Protein AF-A0A485BUW9-F1 (afdb_monomer_lite)

Radius of gyration: 18.91 Å; chains: 1; bounding box: 42×26×55 Å

Organism: Raoultella planticola (NCBI:txid575)

Sequence (118 aa):
MAYNTGNFLLIGNGYHSIKKERQAIEQLIRHRCAALVVHAKMIPDDELAGLMKQIPGMVLINRILAGFEQRCVALDDRYGAWLATRHLIQQGHTRIGYLCSTTRFLMLKIVCKAITRR

pLDDT: mean 73.63, std 15.45, range [35.38, 92.38]

InterPro domains:
  IPR028082 Periplas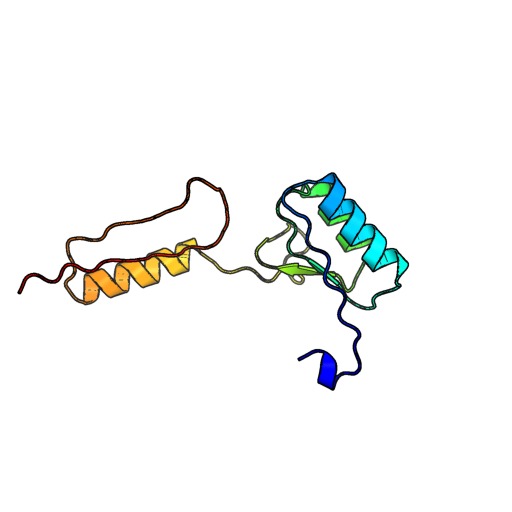mic binding protein-like I [SSF53822] (2-106)

Foldseek 3Di:
DQVVVVADDDDQDPPPDPVSLVVSLVVCVVVVHLAAEDADDPDDLVVVVVVCVVRVRYAYEQDAHPPCNVRYHHDPVVVVVVVVVVVLVVVVQPDWDQDDDPPPDPDRPRPTPRPDDD

Secondary structure (DSSP, 8-state):
-GGGGT---------S-HHHHHHHHHHHHHTT-S-EEE--SSS-HHHHHHHHHH-TTEEEES---TT-GGGEE---HHHHHHHHHHHHHHTT---------SS---------------

Structure (mmCIF, N/CA/C/O backbone):
data_AF-A0A485BUW9-F1
#
_entry.id   AF-A0A485BUW9-F1
#
loop_
_atom_site.group_PDB
_atom_site.id
_atom_site.type_symbol
_atom_site.label_atom_id
_atom_site.label_alt_id
_atom_site.label_comp_id
_atom_site.label_asym_id
_atom_site.label_entity_id
_atom_site.label_seq_id
_atom_site.pdbx_PDB_ins_code
_atom_site.Cartn_x
_atom_site.Cartn_y
_atom_site.Cartn_z
_atom_site.occupancy
_atom_site.B_iso_or_equiv
_atom_site.auth_seq_id
_atom_site.auth_comp_id
_atom_site.auth_asym_id
_atom_site.auth_atom_id
_atom_site.pdbx_PDB_model_num
ATOM 1 N N . MET A 1 1 ? -19.384 5.861 -6.784 1.00 44.69 1 MET A N 1
ATOM 2 C CA . MET A 1 1 ? -18.487 6.800 -6.066 1.00 44.69 1 MET A CA 1
ATOM 3 C C . MET A 1 1 ? -19.257 7.387 -4.889 1.00 44.69 1 MET A C 1
ATOM 5 O O . MET A 1 1 ? -20.463 7.515 -5.035 1.00 44.69 1 MET A O 1
ATOM 9 N N . ALA A 1 2 ? -18.613 7.669 -3.748 1.00 53.00 2 ALA A N 1
ATOM 10 C CA . ALA A 1 2 ? -19.229 7.870 -2.417 1.00 53.00 2 ALA A CA 1
ATOM 11 C C . ALA A 1 2 ? -20.486 8.776 -2.339 1.00 53.00 2 ALA A C 1
ATOM 13 O O . ALA A 1 2 ? -21.311 8.590 -1.448 1.00 53.00 2 ALA A O 1
ATOM 14 N N . TYR A 1 3 ? -20.680 9.687 -3.299 1.00 47.16 3 TYR A N 1
ATOM 15 C CA . TYR A 1 3 ? -21.885 10.516 -3.411 1.00 47.16 3 TYR A CA 1
ATOM 16 C C . TYR A 1 3 ? -23.176 9.702 -3.638 1.00 47.16 3 TYR A C 1
ATOM 18 O O . TYR A 1 3 ? -24.207 10.025 -3.059 1.00 47.16 3 TYR A O 1
ATOM 26 N N . ASN A 1 4 ? -23.116 8.606 -4.407 1.00 54.00 4 ASN A N 1
ATOM 27 C CA . ASN A 1 4 ? -24.289 7.772 -4.714 1.00 54.00 4 ASN A CA 1
ATOM 28 C C . ASN A 1 4 ? -24.788 6.954 -3.517 1.00 54.00 4 ASN A C 1
ATOM 30 O O . ASN A 1 4 ? -25.881 6.402 -3.571 1.00 54.00 4 ASN A O 1
ATOM 34 N N . THR A 1 5 ? -23.984 6.839 -2.461 1.00 60.97 5 THR A N 1
ATOM 35 C CA . THR A 1 5 ? -24.317 6.064 -1.260 1.00 60.97 5 THR A CA 1
ATOM 36 C C . THR A 1 5 ? -24.650 6.960 -0.065 1.00 60.97 5 THR A C 1
ATOM 38 O O . THR A 1 5 ? -24.779 6.448 1.039 1.00 60.97 5 THR A O 1
ATOM 41 N N . GLY A 1 6 ? -24.737 8.287 -0.251 1.00 58.12 6 GLY A N 1
ATOM 42 C CA . GLY A 1 6 ? -24.982 9.240 0.841 1.00 58.12 6 GLY A CA 1
ATOM 43 C C . GLY A 1 6 ? -23.833 9.352 1.851 1.00 58.12 6 GLY A C 1
ATOM 44 O O . GLY A 1 6 ? -24.034 9.845 2.957 1.00 5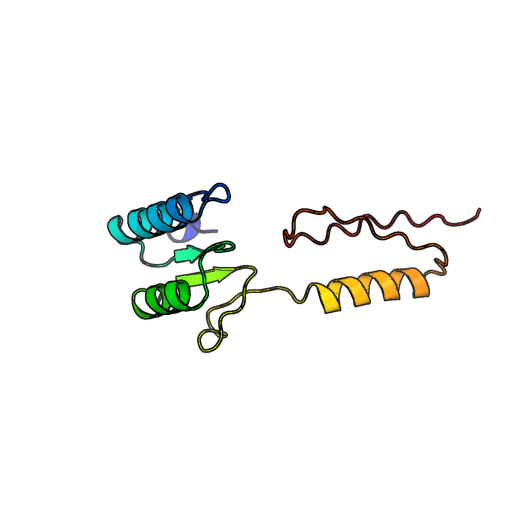8.12 6 GLY A O 1
ATOM 45 N N . ASN A 1 7 ? -22.628 8.893 1.491 1.00 61.81 7 ASN A N 1
ATOM 46 C CA . ASN A 1 7 ? -21.483 8.865 2.398 1.00 61.81 7 ASN A CA 1
ATOM 47 C C . ASN A 1 7 ? -20.665 10.155 2.283 1.00 61.81 7 ASN A C 1
ATOM 49 O O . ASN A 1 7 ? -20.268 10.561 1.189 1.00 61.81 7 ASN A O 1
ATOM 53 N N . PHE A 1 8 ? -20.372 10.775 3.426 1.00 62.22 8 PHE A N 1
ATOM 54 C CA . PHE A 1 8 ? -19.550 11.979 3.499 1.00 62.22 8 PHE A CA 1
ATOM 55 C C . PHE A 1 8 ? -18.063 11.620 3.385 1.00 62.22 8 PHE A C 1
ATOM 57 O O . PHE A 1 8 ? -17.541 10.834 4.177 1.00 62.22 8 PHE A O 1
ATOM 64 N N . LEU A 1 9 ? -17.379 12.181 2.384 1.00 64.31 9 LEU A N 1
ATOM 65 C CA . LEU A 1 9 ? -15.957 11.944 2.153 1.00 64.31 9 LEU A CA 1
ATOM 66 C C . LEU A 1 9 ? -15.130 13.031 2.841 1.00 64.31 9 LEU A C 1
ATOM 68 O O . LEU A 1 9 ? -15.176 14.195 2.450 1.00 64.31 9 LEU A O 1
ATOM 72 N N . LEU A 1 10 ? -14.330 12.633 3.826 1.00 64.81 10 LEU A N 1
ATOM 73 C CA . LEU A 1 10 ? -13.313 13.484 4.433 1.00 64.81 10 LEU A CA 1
ATOM 74 C C . LEU A 1 10 ? -11.935 13.078 3.912 1.00 64.81 10 LEU A C 1
ATOM 76 O O . LEU A 1 10 ? -11.564 11.907 3.965 1.00 64.81 10 LEU A O 1
ATOM 80 N N . ILE A 1 11 ? -11.174 14.053 3.415 1.00 68.44 11 ILE A N 1
ATOM 81 C CA . ILE A 1 11 ? -9.828 13.841 2.878 1.00 68.44 11 ILE A CA 1
ATOM 82 C C . ILE A 1 11 ? -8.837 14.592 3.765 1.00 68.44 11 ILE A C 1
ATOM 84 O O . ILE A 1 11 ? -8.852 15.819 3.820 1.00 68.44 11 ILE A O 1
ATOM 88 N N . GLY A 1 12 ? -7.964 13.852 4.448 1.00 62.88 12 GLY A N 1
ATOM 89 C CA . GLY A 1 12 ? -6.842 14.403 5.205 1.00 62.88 12 GLY A CA 1
ATOM 90 C C . GLY A 1 12 ? -5.528 14.031 4.530 1.00 62.88 12 GLY A C 1
ATOM 91 O O . GLY A 1 12 ? -5.225 12.848 4.400 1.00 62.88 12 GLY A O 1
ATOM 92 N N . ASN A 1 13 ? -4.746 15.019 4.090 1.00 63.12 13 ASN A N 1
ATOM 93 C CA . ASN A 1 13 ? -3.444 14.757 3.477 1.00 63.12 13 ASN A CA 1
ATOM 94 C C . ASN A 1 13 ? -2.322 14.896 4.516 1.00 63.12 13 ASN A C 1
ATOM 96 O O . ASN A 1 13 ? -1.978 16.000 4.949 1.00 63.12 13 ASN A O 1
ATOM 100 N N . GLY A 1 14 ? -1.738 13.769 4.915 1.00 57.09 14 GLY A N 1
ATOM 101 C CA . GLY A 1 14 ? -0.536 13.736 5.737 1.00 57.09 14 GLY A CA 1
ATOM 102 C C . GLY A 1 14 ? 0.685 14.028 4.873 1.00 57.09 14 GLY A C 1
ATOM 103 O O . GLY A 1 14 ? 1.314 13.107 4.367 1.00 57.09 14 GLY A O 1
ATOM 104 N N . TYR A 1 15 ? 1.025 15.305 4.679 1.00 58.03 15 TYR A N 1
ATOM 105 C CA . TYR A 1 15 ? 2.222 15.754 3.946 1.00 58.03 15 TYR A CA 1
ATOM 106 C C . TYR A 1 15 ? 3.528 15.241 4.595 1.00 58.03 15 TYR A C 1
ATOM 108 O O . TYR A 1 15 ? 4.210 15.975 5.310 1.00 58.03 15 TYR A O 1
ATOM 116 N N . HIS A 1 16 ? 3.849 13.963 4.377 1.00 58.81 16 HIS A N 1
ATOM 117 C CA . HIS A 1 16 ? 5.098 13.257 4.706 1.00 58.81 16 HIS A CA 1
ATOM 118 C C . HIS A 1 16 ? 5.599 13.403 6.153 1.00 58.81 16 HIS A C 1
ATOM 120 O O . HIS A 1 16 ? 6.779 13.208 6.432 1.00 58.81 16 HIS A O 1
ATOM 126 N N . SER A 1 17 ? 4.700 13.713 7.088 1.00 63.38 17 SER A N 1
ATOM 127 C CA . SER A 1 17 ? 5.001 13.874 8.507 1.00 63.38 17 SER A CA 1
ATOM 128 C C . SER A 1 17 ? 4.119 12.942 9.326 1.00 63.38 17 SER A C 1
ATOM 130 O O . SER A 1 17 ? 2.894 13.052 9.277 1.00 63.38 17 SER A O 1
ATOM 132 N N . ILE A 1 18 ? 4.750 12.072 10.119 1.00 63.09 18 ILE A N 1
ATOM 133 C CA . ILE A 1 18 ? 4.089 11.081 10.987 1.00 63.09 18 ILE A CA 1
ATOM 134 C C . ILE A 1 18 ? 3.063 11.755 11.908 1.00 63.09 18 ILE A C 1
ATOM 136 O O . ILE A 1 18 ? 1.935 11.291 12.034 1.00 63.09 18 ILE A O 1
ATOM 140 N N . LYS A 1 19 ? 3.412 12.913 12.490 1.00 67.75 19 LYS A N 1
ATOM 141 C CA . LYS A 1 19 ? 2.509 13.667 13.375 1.00 67.75 19 LYS A CA 1
ATOM 142 C C . LYS A 1 19 ? 1.247 14.143 12.651 1.00 67.75 19 LYS A C 1
ATOM 144 O O . LYS A 1 19 ? 0.164 14.087 13.223 1.00 67.75 19 LYS A O 1
ATOM 149 N N . LYS A 1 20 ? 1.373 14.583 11.393 1.00 67.50 20 LYS A N 1
ATOM 150 C CA . LYS A 1 20 ? 0.230 15.042 10.589 1.00 67.50 20 LYS A CA 1
ATOM 151 C C . LYS A 1 20 ? -0.626 13.879 10.089 1.00 67.50 20 LYS A C 1
ATOM 153 O O . LYS A 1 20 ? -1.844 14.011 10.097 1.00 67.50 20 LYS A O 1
ATOM 158 N N . GLU A 1 21 ? -0.021 12.753 9.694 1.00 67.81 21 GLU A N 1
ATOM 159 C CA . GLU A 1 21 ? -0.769 11.527 9.355 1.00 67.81 21 GLU A CA 1
ATOM 160 C C . GLU A 1 21 ? -1.592 11.052 10.559 1.00 67.81 21 GLU A C 1
ATOM 162 O O . GLU A 1 21 ? -2.799 10.847 10.437 1.00 67.81 21 GLU A O 1
ATOM 167 N N . ARG A 1 22 ? -0.972 10.971 11.743 1.00 70.81 22 ARG A N 1
ATOM 168 C CA . ARG A 1 22 ? -1.666 10.573 12.971 1.00 70.81 22 ARG A CA 1
ATOM 169 C C . ARG A 1 22 ? -2.798 11.534 13.329 1.00 70.81 22 ARG A C 1
ATOM 171 O O . ARG A 1 22 ? -3.917 11.097 13.576 1.00 70.81 22 ARG A O 1
ATOM 178 N N . GLN A 1 23 ? -2.542 12.841 13.282 1.00 74.25 23 GLN A N 1
ATOM 179 C CA . GLN A 1 23 ? -3.561 13.850 13.574 1.00 74.25 23 GLN A CA 1
ATOM 180 C C . GLN A 1 23 ? -4.733 13.798 12.582 1.00 74.25 23 GLN A C 1
ATOM 182 O O . GLN A 1 23 ? -5.881 13.964 12.996 1.00 74.25 23 GLN A O 1
ATOM 187 N N . ALA A 1 24 ? -4.470 13.536 11.297 1.00 72.12 24 ALA A N 1
ATOM 188 C CA . ALA A 1 24 ? -5.514 13.364 10.290 1.00 72.12 24 ALA A CA 1
ATOM 189 C C . ALA A 1 24 ? -6.379 12.130 10.589 1.00 72.12 24 ALA A C 1
ATOM 191 O O . ALA A 1 24 ? -7.605 12.228 10.572 1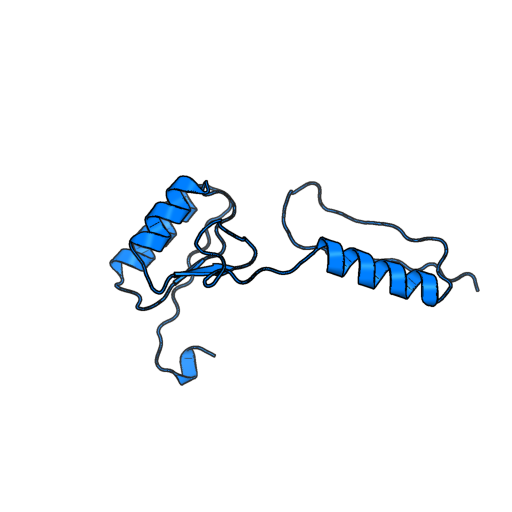.00 72.12 24 ALA A O 1
ATOM 192 N N . ILE A 1 25 ? -5.763 10.997 10.944 1.00 71.94 25 ILE A N 1
ATOM 193 C CA . ILE A 1 25 ? -6.494 9.789 11.351 1.00 71.94 25 ILE A CA 1
ATOM 194 C C . ILE A 1 25 ? -7.331 10.065 12.608 1.00 71.94 25 ILE A C 1
ATOM 196 O O . ILE A 1 25 ? -8.522 9.770 12.628 1.00 71.94 25 ILE A O 1
ATOM 200 N N . GLU A 1 26 ? -6.760 10.708 13.627 1.00 76.75 26 GLU A N 1
ATOM 201 C CA . GLU A 1 26 ? -7.481 11.070 14.855 1.00 76.75 26 GLU A CA 1
ATOM 202 C C . GLU A 1 26 ? -8.653 12.031 14.594 1.00 76.75 26 GLU A C 1
ATOM 204 O O . GLU A 1 26 ? -9.704 11.921 15.227 1.00 76.75 26 GLU A O 1
ATOM 209 N N . GLN A 1 27 ? -8.518 12.975 13.656 1.00 72.75 27 GLN A N 1
ATOM 210 C CA . GLN A 1 27 ? -9.628 13.837 13.232 1.00 72.75 27 GLN A CA 1
ATOM 211 C C . GLN A 1 27 ? -10.750 13.038 12.560 1.00 72.75 27 GLN A C 1
ATOM 213 O O . GLN A 1 27 ? -11.918 13.252 12.881 1.00 72.75 27 GLN A O 1
ATOM 218 N N . LEU A 1 28 ? -10.408 12.088 11.691 1.00 71.88 28 LEU A N 1
ATOM 219 C CA . LEU A 1 28 ? -11.382 11.234 11.007 1.00 71.88 28 LEU A CA 1
ATOM 220 C C . LEU A 1 28 ? -12.119 10.309 11.992 1.00 71.88 28 LEU A C 1
ATOM 222 O O . LEU A 1 28 ? -13.333 10.133 11.886 1.00 71.88 28 LEU A O 1
ATOM 226 N N . ILE A 1 29 ? -11.418 9.805 13.013 1.00 74.38 29 ILE A N 1
ATOM 227 C CA . ILE A 1 29 ? -12.024 9.047 14.120 1.00 74.38 29 ILE A CA 1
ATOM 228 C C . ILE A 1 29 ? -12.993 9.929 14.919 1.00 74.38 29 ILE A C 1
ATOM 230 O 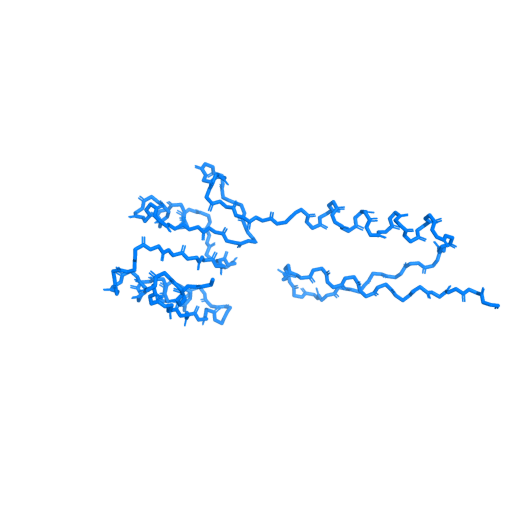O . ILE A 1 29 ? -14.120 9.513 15.193 1.00 74.38 29 ILE A O 1
ATOM 234 N N . ARG A 1 30 ? -12.594 11.164 15.267 1.00 77.44 30 ARG A N 1
ATOM 235 C CA . ARG A 1 30 ? -13.453 12.108 16.011 1.00 77.44 30 ARG A CA 1
ATOM 236 C C . ARG A 1 30 ? -14.760 12.423 15.284 1.00 77.44 30 ARG A C 1
ATOM 238 O O . ARG A 1 30 ? -15.783 12.596 15.939 1.00 77.44 30 ARG A O 1
ATOM 245 N N . HIS A 1 31 ? -14.745 12.443 13.954 1.00 73.31 31 HIS A N 1
ATOM 246 C CA . HIS A 1 31 ? -15.943 12.646 13.137 1.00 73.31 31 HIS A CA 1
ATOM 247 C C . HIS A 1 31 ? -16.839 11.402 13.000 1.00 73.31 31 HIS A C 1
ATOM 249 O O . HIS A 1 31 ? -17.847 11.469 12.301 1.00 73.31 31 HIS A O 1
ATOM 255 N N . ARG A 1 32 ? -16.523 10.288 13.684 1.00 69.81 32 ARG A N 1
ATOM 256 C CA . ARG A 1 32 ? -17.284 9.025 13.648 1.00 69.81 32 ARG A CA 1
ATOM 257 C C . ARG A 1 32 ? -17.537 8.519 12.222 1.00 69.81 32 ARG A C 1
ATOM 259 O O . ARG A 1 32 ? -18.626 8.040 11.910 1.00 69.81 32 ARG A O 1
ATOM 266 N N . CYS A 1 33 ? -16.535 8.619 11.348 1.00 68.31 33 CYS A N 1
ATOM 267 C CA . CYS A 1 33 ? -16.619 8.024 10.017 1.00 68.31 33 CYS A CA 1
ATOM 268 C C . CYS A 1 33 ? -16.860 6.510 10.128 1.00 68.31 33 CYS A C 1
ATOM 270 O O . CYS A 1 33 ? -16.142 5.815 10.844 1.00 68.31 33 CYS A O 1
ATOM 272 N N . ALA A 1 34 ? -17.855 5.996 9.399 1.00 70.62 34 ALA A N 1
ATOM 273 C CA . ALA A 1 34 ? -18.208 4.573 9.418 1.00 70.62 34 ALA A CA 1
ATOM 274 C C . ALA A 1 34 ? -17.123 3.675 8.792 1.00 70.62 34 ALA A C 1
ATOM 276 O O . ALA A 1 34 ? -16.976 2.514 9.169 1.00 70.62 34 ALA A O 1
ATOM 277 N N . ALA A 1 35 ? -16.357 4.214 7.842 1.00 77.88 35 ALA A N 1
ATOM 278 C CA . ALA A 1 35 ? -15.257 3.530 7.177 1.00 77.88 35 ALA A CA 1
ATOM 279 C C . ALA A 1 35 ? -14.128 4.517 6.874 1.00 77.88 35 ALA A C 1
ATOM 281 O O . ALA A 1 35 ? -14.371 5.711 6.672 1.00 77.88 35 ALA A O 1
ATOM 282 N N . LEU A 1 36 ? -12.896 4.012 6.832 1.00 82.38 36 LEU A N 1
ATOM 283 C CA . LEU A 1 36 ? -11.700 4.820 6.631 1.00 82.38 36 LEU A CA 1
ATOM 284 C C . LEU A 1 36 ? -10.811 4.182 5.566 1.00 82.38 36 LEU A C 1
ATOM 286 O O . LEU A 1 36 ? -10.408 3.033 5.710 1.00 82.38 36 LEU A O 1
ATOM 290 N N . VAL A 1 37 ? -10.471 4.927 4.517 1.00 83.88 37 VAL A N 1
ATOM 291 C CA . VAL A 1 37 ? -9.490 4.487 3.514 1.00 83.88 37 VAL A CA 1
ATOM 292 C C . VAL A 1 37 ? -8.194 5.244 3.761 1.00 83.88 37 VAL A C 1
ATOM 294 O O . VAL A 1 37 ? -8.180 6.472 3.693 1.00 83.88 37 VAL A O 1
ATOM 297 N N . VAL A 1 38 ? -7.116 4.524 4.074 1.00 81.00 38 VAL A N 1
ATOM 298 C CA . VAL A 1 38 ? -5.858 5.130 4.531 1.00 81.00 38 VAL A CA 1
ATOM 299 C C . VAL A 1 38 ? -4.699 4.748 3.615 1.00 81.00 38 VAL A C 1
ATOM 301 O O . VAL A 1 38 ? -4.400 3.571 3.413 1.0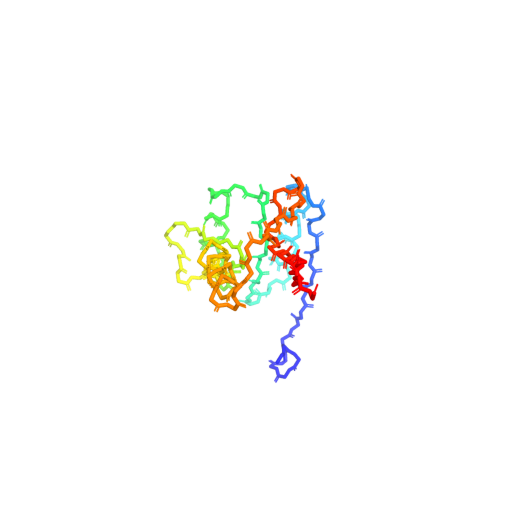0 81.00 38 VAL A O 1
ATOM 304 N N . HIS A 1 39 ? -3.993 5.763 3.117 1.00 81.88 39 HIS A N 1
ATOM 305 C CA . HIS A 1 39 ? -2.653 5.631 2.545 1.00 81.88 39 HIS A CA 1
ATOM 306 C C . HIS A 1 39 ? -1.631 6.035 3.608 1.00 81.88 39 HIS A C 1
ATOM 308 O O . HIS A 1 39 ? -1.255 7.197 3.698 1.00 81.88 39 HIS A O 1
ATOM 314 N N . ALA A 1 40 ? -1.242 5.098 4.473 1.00 72.31 40 ALA A N 1
ATOM 315 C CA . ALA A 1 40 ? -0.286 5.366 5.545 1.00 72.31 40 ALA A CA 1
ATOM 316 C C . ALA A 1 40 ? 1.091 4.896 5.102 1.00 72.31 40 ALA A C 1
ATOM 318 O O . ALA A 1 40 ? 1.349 3.689 5.052 1.00 72.31 40 ALA A O 1
ATOM 319 N N . LYS A 1 41 ? 1.979 5.834 4.780 1.00 71.12 41 LYS A N 1
ATOM 320 C CA . LYS A 1 41 ? 3.335 5.488 4.338 1.00 71.12 41 LYS A CA 1
ATOM 321 C C . LYS A 1 41 ? 4.351 5.565 5.471 1.00 71.12 41 LYS A C 1
ATOM 323 O O . LYS A 1 41 ? 5.276 4.758 5.495 1.00 71.12 41 LYS A O 1
ATOM 328 N N . MET A 1 42 ? 4.208 6.543 6.365 1.00 70.44 42 MET A N 1
ATOM 329 C CA . MET A 1 42 ? 5.233 6.839 7.370 1.00 70.44 42 MET A CA 1
ATOM 330 C C . MET A 1 42 ? 4.916 6.225 8.738 1.00 70.44 42 MET A C 1
ATOM 332 O O . MET A 1 42 ? 5.842 5.991 9.510 1.00 70.44 42 MET A O 1
ATOM 336 N N . ILE A 1 43 ? 3.642 5.939 9.032 1.00 79.19 43 ILE A N 1
ATOM 337 C CA . ILE A 1 43 ? 3.230 5.259 10.272 1.00 79.19 43 ILE A CA 1
ATOM 338 C C . ILE A 1 43 ? 3.839 3.846 10.321 1.00 79.19 43 ILE A C 1
ATOM 340 O O . ILE A 1 43 ? 3.739 3.121 9.327 1.00 79.19 43 ILE A O 1
ATOM 344 N N . PRO A 1 44 ? 4.462 3.422 11.428 1.00 83.81 44 PRO A N 1
ATOM 345 C CA . PRO A 1 44 ? 5.003 2.073 11.562 1.00 83.81 44 PRO A CA 1
ATOM 346 C C . PRO A 1 44 ? 3.890 1.010 11.688 1.00 83.81 44 PRO A C 1
ATOM 348 O O . PRO A 1 44 ? 2.731 1.316 11.968 1.00 83.81 44 PRO A O 1
ATOM 351 N N . ASP A 1 45 ? 4.224 -0.249 11.392 1.00 87.94 45 ASP A N 1
ATOM 352 C CA . ASP A 1 45 ? 3.243 -1.344 11.292 1.00 87.94 45 ASP A CA 1
ATOM 353 C C . ASP A 1 45 ? 2.521 -1.638 12.619 1.00 87.94 45 ASP A C 1
ATOM 355 O O . ASP A 1 45 ? 1.341 -1.984 12.619 1.00 87.94 45 ASP A O 1
ATOM 359 N N . ASP A 1 46 ? 3.202 -1.469 13.750 1.00 86.75 46 ASP A N 1
ATOM 360 C CA . ASP A 1 46 ? 2.673 -1.671 15.101 1.00 86.75 46 ASP A CA 1
ATOM 361 C C . ASP A 1 46 ? 1.568 -0.664 15.450 1.00 86.75 46 ASP A C 1
ATOM 363 O O . ASP A 1 46 ? 0.488 -1.047 15.916 1.00 86.75 46 ASP A O 1
ATOM 367 N N . GLU A 1 47 ? 1.798 0.616 15.160 1.00 84.38 47 GLU A N 1
ATOM 368 C CA . GLU A 1 47 ? 0.805 1.673 15.357 1.00 84.38 47 GLU A CA 1
ATOM 369 C C . GLU A 1 47 ? -0.392 1.481 14.415 1.00 84.38 47 GLU A C 1
ATOM 371 O O . GLU A 1 47 ? -1.551 1.587 14.832 1.00 84.38 47 GLU A O 1
ATOM 376 N N . LEU A 1 48 ? -0.126 1.113 13.158 1.00 85.62 48 LEU A N 1
ATOM 377 C CA . LEU A 1 48 ? -1.167 0.857 12.167 1.00 85.62 48 LEU A CA 1
ATOM 378 C C . LEU A 1 48 ? -2.032 -0.353 12.545 1.00 85.62 48 LEU A C 1
ATOM 380 O O . LEU A 1 48 ? -3.257 -0.289 12.432 1.00 85.62 48 LEU A O 1
ATOM 384 N N . ALA A 1 49 ? -1.421 -1.422 13.063 1.00 88.81 49 ALA A N 1
ATOM 385 C CA . ALA A 1 49 ? -2.135 -2.587 13.576 1.00 88.81 49 ALA A CA 1
ATOM 386 C C . ALA A 1 49 ? -3.046 -2.214 14.753 1.00 88.81 49 ALA A C 1
ATOM 388 O O . ALA A 1 49 ? -4.178 -2.694 14.831 1.00 88.81 49 ALA A O 1
ATOM 389 N N . GLY A 1 50 ? -2.588 -1.332 15.648 1.00 88.56 50 GLY A N 1
ATOM 390 C CA . GLY A 1 50 ? -3.411 -0.790 16.731 1.00 88.56 50 GLY A CA 1
ATOM 391 C C . GLY A 1 50 ? -4.660 -0.073 16.211 1.00 88.56 50 GLY A C 1
ATOM 392 O O . GLY A 1 50 ? -5.772 -0.357 16.663 1.00 88.56 50 GLY A O 1
ATOM 393 N N . LEU A 1 51 ? -4.494 0.790 15.208 1.00 83.88 51 LEU A N 1
ATOM 394 C CA . LEU A 1 51 ? -5.597 1.519 14.573 1.00 83.88 51 LEU A CA 1
ATOM 395 C C . LEU A 1 51 ? -6.577 0.581 13.849 1.00 83.88 51 LEU A C 1
ATOM 397 O O . LEU A 1 51 ? -7.790 0.708 14.018 1.00 83.88 51 LEU A O 1
ATOM 401 N N . MET A 1 52 ? -6.078 -0.418 13.114 1.00 86.81 52 MET A N 1
ATOM 402 C CA . MET A 1 52 ? -6.923 -1.394 12.407 1.00 86.81 52 MET A CA 1
ATOM 403 C C . MET A 1 52 ? -7.702 -2.334 13.336 1.00 86.81 52 MET A C 1
ATOM 405 O O . MET A 1 52 ? -8.733 -2.886 12.931 1.00 86.81 52 MET A O 1
ATOM 409 N N . LYS A 1 53 ? -7.225 -2.540 14.572 1.00 87.81 53 LYS A N 1
ATOM 410 C CA . LYS A 1 53 ? -7.981 -3.247 15.621 1.00 87.81 53 LYS A CA 1
ATOM 411 C C . LYS A 1 53 ? -9.118 -2.389 16.166 1.00 87.81 53 LYS A C 1
ATOM 413 O O . LYS A 1 53 ? -10.202 -2.909 16.398 1.00 87.81 53 LYS A O 1
ATOM 418 N N . GLN A 1 54 ? -8.875 -1.093 16.356 1.00 84.88 54 GLN A N 1
ATOM 419 C CA . GLN A 1 54 ? -9.874 -0.161 16.886 1.00 84.88 54 GLN A CA 1
ATOM 420 C C . GLN A 1 54 ? -10.954 0.198 15.856 1.00 84.88 54 GLN A C 1
ATOM 422 O O . GLN A 1 54 ? -12.086 0.481 16.238 1.00 84.88 54 GLN A O 1
ATOM 427 N N . ILE A 1 55 ? -10.620 0.172 14.560 1.00 84.00 55 ILE A N 1
ATOM 428 C CA . ILE A 1 55 ? -11.507 0.592 13.469 1.00 84.00 55 ILE A CA 1
ATOM 429 C C . ILE A 1 55 ? -11.725 -0.581 12.500 1.00 84.00 55 ILE A C 1
ATOM 431 O O . ILE A 1 55 ? -10.952 -0.765 11.555 1.00 84.00 55 ILE A O 1
ATOM 435 N N . PRO A 1 56 ? -12.796 -1.376 12.677 1.00 83.50 56 PRO A N 1
ATOM 436 C CA . PRO A 1 56 ? -13.097 -2.501 11.791 1.00 83.50 56 PRO A CA 1
ATOM 437 C C . PRO A 1 56 ? -13.272 -2.089 10.321 1.00 83.50 56 PRO A C 1
ATOM 439 O O . PRO A 1 56 ? -12.832 -2.814 9.432 1.00 83.50 56 PRO A O 1
ATOM 442 N N . GLY A 1 57 ? -13.847 -0.903 10.076 1.00 84.12 57 GLY A N 1
ATOM 443 C CA . GLY A 1 57 ? -14.084 -0.333 8.743 1.00 84.12 57 GLY A CA 1
ATOM 444 C C . GLY A 1 57 ? -12.869 0.333 8.086 1.00 84.12 57 GLY A C 1
ATOM 445 O O . GLY A 1 57 ? -13.030 1.041 7.093 1.00 84.12 57 GLY A O 1
ATOM 446 N N . MET A 1 58 ? -11.667 0.170 8.645 1.00 86.62 58 MET A N 1
ATOM 447 C CA . MET A 1 58 ? -10.442 0.725 8.076 1.00 86.62 58 MET A CA 1
ATOM 448 C C . MET A 1 58 ? -9.855 -0.205 7.010 1.00 86.62 58 MET A C 1
ATOM 450 O O . MET A 1 58 ? -9.627 -1.389 7.264 1.00 86.62 58 MET A O 1
ATOM 454 N N . VAL A 1 59 ? -9.569 0.356 5.835 1.00 88.50 59 VAL A N 1
ATOM 455 C CA . VAL A 1 59 ? -8.940 -0.317 4.694 1.00 88.50 59 VAL A CA 1
ATOM 456 C C . VAL A 1 59 ? -7.661 0.421 4.318 1.00 88.50 59 VAL A C 1
ATOM 458 O O . VAL A 1 59 ? -7.655 1.647 4.165 1.00 88.50 59 VAL A O 1
ATOM 461 N N . LEU A 1 60 ? -6.573 -0.326 4.153 1.00 86.94 60 LEU A N 1
ATOM 462 C CA . LEU A 1 60 ? -5.296 0.215 3.695 1.00 86.94 60 LEU A CA 1
ATOM 463 C C . LEU A 1 60 ? -5.204 0.163 2.177 1.00 86.94 60 LEU A C 1
ATOM 465 O O . LEU A 1 60 ? -5.575 -0.836 1.564 1.00 86.94 60 LEU A O 1
ATOM 469 N N . ILE A 1 61 ? -4.654 1.216 1.577 1.00 86.88 61 ILE A N 1
ATOM 470 C CA . ILE A 1 61 ? -4.304 1.228 0.156 1.00 86.88 61 ILE A CA 1
ATOM 471 C C . ILE A 1 61 ? -2.794 1.311 -0.028 1.00 86.88 61 ILE A C 1
ATOM 473 O O . ILE A 1 61 ? -2.104 2.023 0.703 1.00 86.88 61 ILE A O 1
ATOM 477 N N . ASN A 1 62 ? -2.283 0.605 -1.039 1.00 81.00 62 ASN A N 1
ATOM 478 C CA . ASN A 1 62 ? -0.888 0.666 -1.478 1.00 81.00 62 ASN A CA 1
ATOM 479 C C . ASN A 1 62 ? 0.128 0.325 -0.359 1.00 81.00 62 ASN A C 1
ATOM 481 O O . ASN A 1 62 ? 1.263 0.808 -0.360 1.00 81.00 62 ASN A O 1
ATOM 485 N N . ARG A 1 63 ? -0.305 -0.498 0.605 1.00 84.69 63 ARG A N 1
ATOM 486 C CA . ARG A 1 63 ? 0.482 -1.104 1.686 1.00 84.69 63 ARG A CA 1
ATOM 487 C C . ARG A 1 63 ? -0.224 -2.375 2.156 1.00 84.69 63 ARG A C 1
ATOM 489 O O . ARG A 1 63 ? -1.451 -2.405 2.200 1.00 84.69 63 ARG A O 1
ATOM 496 N N . ILE A 1 64 ? 0.551 -3.399 2.505 1.00 86.94 64 ILE A N 1
ATOM 497 C CA . ILE A 1 64 ? 0.055 -4.643 3.103 1.00 86.94 64 ILE A CA 1
ATOM 498 C C . ILE A 1 64 ? 0.558 -4.693 4.542 1.00 86.94 64 ILE A C 1
ATOM 500 O O . ILE A 1 64 ? 1.744 -4.465 4.777 1.00 86.94 64 ILE A O 1
ATOM 504 N N . LEU A 1 65 ? -0.343 -4.978 5.480 1.00 88.94 65 LEU A N 1
ATOM 505 C CA . LEU A 1 65 ? -0.026 -5.182 6.888 1.00 88.94 65 LEU A CA 1
ATOM 506 C C . LEU A 1 65 ? -0.288 -6.644 7.265 1.00 88.94 65 LEU A C 1
ATOM 508 O O . LEU A 1 65 ? -1.373 -7.164 6.999 1.00 88.94 65 LEU A O 1
ATOM 512 N N . ALA A 1 66 ? 0.696 -7.288 7.895 1.00 88.81 66 ALA A N 1
ATOM 513 C CA . ALA A 1 66 ? 0.587 -8.682 8.316 1.00 88.81 66 ALA A CA 1
ATOM 514 C C . ALA A 1 66 ? -0.554 -8.875 9.335 1.00 88.81 66 ALA A C 1
ATOM 516 O O . ALA A 1 66 ? -0.670 -8.116 10.301 1.00 88.81 66 ALA A O 1
ATOM 517 N N . GLY A 1 67 ? -1.401 -9.880 9.116 1.00 90.69 67 GLY A N 1
ATOM 518 C CA . GLY A 1 67 ? -2.595 -10.166 9.922 1.00 90.69 67 GLY A CA 1
ATOM 519 C C . GLY A 1 67 ? -3.838 -9.337 9.564 1.00 90.69 67 GLY A C 1
ATOM 520 O O . GLY A 1 67 ? -4.897 -9.529 10.164 1.00 90.69 67 GLY A O 1
ATOM 521 N N . PHE A 1 68 ? -3.732 -8.415 8.602 1.00 90.12 68 PHE A N 1
ATOM 522 C CA . PHE A 1 68 ? -4.833 -7.576 8.116 1.00 90.12 68 PHE A CA 1
ATOM 523 C C . PHE A 1 68 ? -4.944 -7.589 6.585 1.00 90.12 68 PHE A C 1
ATOM 525 O O . PHE A 1 68 ? -5.528 -6.681 5.991 1.00 90.12 68 PHE A O 1
ATOM 532 N N . GLU A 1 69 ? -4.419 -8.624 5.933 1.00 89.50 69 GLU A N 1
ATOM 533 C CA . GLU A 1 69 ? -4.272 -8.722 4.479 1.00 89.50 69 GLU A CA 1
ATOM 534 C C . GLU A 1 69 ? -5.615 -8.578 3.752 1.00 89.50 69 GLU A C 1
ATOM 536 O O . GLU A 1 69 ? -5.702 -7.884 2.745 1.00 89.50 69 GLU A O 1
ATOM 541 N N . GLN A 1 70 ? -6.689 -9.139 4.318 1.00 90.31 70 GLN A N 1
ATOM 542 C CA . GLN A 1 70 ? -8.057 -9.051 3.780 1.00 90.31 70 GLN A CA 1
ATOM 543 C C . GLN A 1 70 ? -8.616 -7.617 3.739 1.00 90.31 70 GLN A C 1
ATOM 545 O O . GLN A 1 70 ? -9.600 -7.345 3.058 1.00 90.31 70 GLN A O 1
ATOM 550 N N . ARG A 1 71 ? -8.006 -6.693 4.488 1.00 88.94 71 ARG A N 1
ATOM 551 C CA . ARG A 1 71 ? -8.371 -5.270 4.558 1.00 88.94 71 ARG A CA 1
ATOM 552 C C . ARG A 1 71 ? -7.299 -4.372 3.936 1.00 88.94 71 ARG A C 1
ATOM 554 O O . ARG A 1 71 ? -7.263 -3.172 4.207 1.00 88.94 71 ARG A O 1
ATOM 561 N N . CYS A 1 72 ? -6.427 -4.942 3.108 1.00 89.38 72 CYS A N 1
ATOM 562 C CA . CYS A 1 72 ? -5.391 -4.224 2.381 1.00 89.38 72 CYS A CA 1
ATOM 563 C C . CYS A 1 72 ? -5.616 -4.367 0.874 1.00 89.38 72 CYS A C 1
ATOM 565 O O . CYS A 1 72 ? -5.794 -5.466 0.358 1.00 89.38 72 CYS A O 1
ATOM 567 N N . VAL A 1 73 ? -5.553 -3.252 0.152 1.00 88.38 73 VAL A N 1
ATOM 568 C CA . VAL A 1 73 ? -5.604 -3.216 -1.310 1.00 88.38 73 VAL A CA 1
ATOM 569 C C . VAL A 1 73 ? -4.281 -2.653 -1.809 1.00 88.38 73 VAL A C 1
ATOM 571 O O . VAL A 1 73 ? -4.030 -1.453 -1.718 1.00 88.38 73 VAL A O 1
ATOM 574 N N . ALA A 1 74 ? -3.410 -3.510 -2.331 1.00 84.88 74 ALA A N 1
ATOM 575 C CA . ALA A 1 74 ? -2.110 -3.114 -2.861 1.00 84.88 74 ALA A CA 1
ATOM 576 C C . ALA A 1 74 ? -1.862 -3.752 -4.230 1.00 84.88 74 ALA A C 1
ATOM 578 O O . ALA A 1 74 ? -2.406 -4.809 -4.543 1.00 84.88 74 ALA A O 1
ATOM 579 N N . LEU A 1 75 ? -1.041 -3.089 -5.041 1.00 82.06 75 LEU A N 1
ATOM 580 C CA . LEU A 1 75 ? -0.588 -3.607 -6.326 1.00 82.06 75 LEU A CA 1
ATOM 581 C C . LEU A 1 75 ? 0.751 -4.322 -6.146 1.00 82.06 75 LEU A C 1
ATOM 583 O O . LEU A 1 75 ? 1.591 -3.901 -5.348 1.00 82.06 75 LEU A O 1
ATOM 587 N N . ASP A 1 76 ? 0.965 -5.388 -6.915 1.00 82.81 76 ASP A N 1
ATOM 588 C CA . ASP A 1 76 ? 2.294 -5.973 -7.058 1.00 82.81 76 ASP A CA 1
ATOM 589 C C . ASP A 1 76 ? 3.080 -5.185 -8.109 1.00 82.81 76 ASP A C 1
ATOM 591 O O . ASP A 1 76 ? 3.110 -5.519 -9.296 1.00 82.81 76 ASP A O 1
ATOM 595 N N . ASP A 1 77 ? 3.722 -4.112 -7.655 1.00 81.31 77 ASP A N 1
ATOM 596 C CA . ASP A 1 77 ? 4.543 -3.256 -8.510 1.00 81.31 77 ASP A CA 1
ATOM 597 C C . ASP A 1 77 ? 5.712 -4.017 -9.148 1.00 81.31 77 ASP A C 1
ATOM 599 O O . ASP A 1 77 ? 6.146 -3.663 -10.245 1.00 81.31 77 ASP A O 1
ATOM 603 N N . ARG A 1 78 ? 6.224 -5.076 -8.500 1.00 81.50 78 ARG A N 1
ATOM 604 C CA . ARG A 1 78 ? 7.325 -5.883 -9.049 1.00 81.50 78 ARG A CA 1
ATOM 605 C C . ARG A 1 78 ? 6.835 -6.722 -10.215 1.00 81.50 78 ARG A C 1
ATOM 607 O O . ARG A 1 78 ? 7.454 -6.709 -11.281 1.00 81.50 78 ARG A O 1
ATOM 614 N N . TYR A 1 79 ? 5.717 -7.413 -10.032 1.00 84.00 79 TYR A N 1
ATOM 615 C CA . TYR A 1 79 ? 5.108 -8.186 -11.105 1.00 84.00 79 TYR A CA 1
ATOM 616 C C . TYR A 1 79 ? 4.622 -7.283 -12.246 1.00 84.00 79 TYR A C 1
ATOM 618 O O . TYR A 1 79 ? 4.857 -7.588 -13.416 1.00 84.00 79 TYR A O 1
ATOM 626 N N . GLY A 1 80 ? 4.047 -6.120 -11.923 1.00 85.88 80 GLY A N 1
ATOM 627 C CA . GLY A 1 80 ? 3.674 -5.101 -12.905 1.00 85.88 80 GLY A CA 1
ATOM 628 C C . GLY A 1 80 ? 4.871 -4.598 -13.719 1.00 85.88 80 GLY A C 1
ATOM 629 O O . GLY A 1 80 ? 4.806 -4.557 -14.950 1.00 85.88 80 GLY A O 1
ATOM 630 N N . ALA A 1 81 ? 5.995 -4.293 -13.058 1.00 85.44 81 ALA A N 1
ATOM 631 C CA . ALA A 1 81 ? 7.239 -3.897 -13.721 1.00 85.44 81 ALA A CA 1
ATOM 632 C C . ALA A 1 81 ? 7.766 -4.985 -14.663 1.00 85.44 81 ALA A C 1
ATOM 634 O O . ALA A 1 81 ? 8.193 -4.702 -15.788 1.00 85.44 81 ALA A O 1
ATOM 635 N N . TRP A 1 82 ? 7.731 -6.236 -14.201 1.00 87.38 82 TRP A N 1
ATOM 636 C CA . TRP A 1 82 ? 8.176 -7.387 -14.973 1.00 87.38 82 TRP A CA 1
ATOM 637 C C . TRP A 1 82 ? 7.308 -7.607 -16.213 1.00 87.38 82 TRP A C 1
ATOM 639 O O . TRP A 1 82 ? 7.849 -7.747 -17.309 1.00 87.38 82 TRP A O 1
ATOM 649 N N . LEU A 1 83 ? 5.979 -7.566 -16.070 1.00 90.62 83 LEU A N 1
ATOM 650 C CA . LEU A 1 83 ? 5.039 -7.683 -17.187 1.00 90.62 83 LEU A CA 1
ATOM 651 C C . LEU A 1 83 ? 5.272 -6.592 -18.236 1.00 90.62 83 LEU A C 1
ATOM 653 O O . LEU A 1 83 ? 5.377 -6.899 -19.424 1.00 90.62 83 LEU A O 1
ATOM 657 N N . ALA A 1 84 ? 5.409 -5.337 -17.799 1.00 87.44 84 ALA A N 1
ATOM 658 C CA . ALA A 1 84 ? 5.670 -4.211 -18.692 1.00 87.44 84 ALA A CA 1
ATOM 659 C C . ALA A 1 84 ? 6.997 -4.384 -19.451 1.00 87.44 84 ALA A C 1
ATOM 661 O O . ALA A 1 84 ? 7.048 -4.233 -20.671 1.00 87.44 84 ALA A O 1
ATOM 662 N N . THR A 1 85 ? 8.064 -4.768 -18.745 1.00 89.50 85 THR A N 1
ATOM 663 C CA . T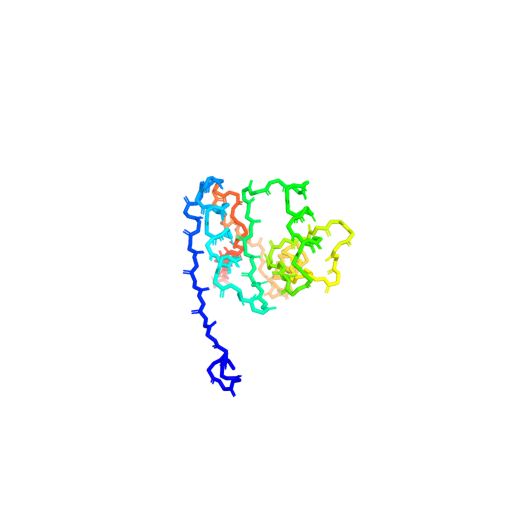HR A 1 85 ? 9.392 -4.983 -19.343 1.00 89.50 85 THR A CA 1
ATOM 664 C C . THR A 1 85 ? 9.384 -6.160 -20.317 1.00 89.50 85 THR A C 1
ATOM 666 O O . THR A 1 85 ? 9.908 -6.054 -21.426 1.00 89.50 85 THR A O 1
ATOM 669 N N . ARG A 1 86 ? 8.744 -7.273 -19.943 1.00 90.69 86 ARG A N 1
ATOM 670 C CA . ARG A 1 86 ? 8.599 -8.453 -20.801 1.00 90.69 86 ARG A CA 1
ATOM 671 C C . ARG A 1 86 ? 7.849 -8.116 -22.084 1.00 90.69 86 ARG A C 1
ATOM 673 O O . ARG A 1 86 ? 8.282 -8.540 -23.152 1.00 90.69 86 ARG A O 1
ATOM 680 N N . HIS A 1 87 ? 6.761 -7.353 -21.992 1.00 89.44 87 HIS A N 1
ATOM 681 C CA . HIS A 1 87 ? 6.004 -6.925 -23.165 1.00 89.44 87 HIS A CA 1
ATOM 682 C C . HIS A 1 87 ? 6.885 -6.125 -24.136 1.00 89.44 87 HIS A C 1
ATOM 684 O O . HIS A 1 87 ? 6.886 -6.400 -25.330 1.00 89.44 87 HIS A O 1
ATOM 690 N N . LEU A 1 88 ? 7.713 -5.206 -23.630 1.00 87.81 88 LEU A N 1
ATOM 691 C CA . LEU A 1 88 ? 8.635 -4.425 -24.461 1.00 87.81 88 LEU A CA 1
ATOM 692 C C . LEU A 1 88 ? 9.688 -5.297 -25.162 1.00 87.81 88 LEU A C 1
ATOM 694 O O . LEU A 1 88 ? 9.956 -5.099 -26.346 1.00 87.81 88 LEU A O 1
ATOM 698 N N . ILE A 1 89 ? 10.249 -6.285 -24.460 1.00 89.06 89 ILE A N 1
ATOM 699 C CA . ILE A 1 89 ? 11.193 -7.251 -25.048 1.00 89.06 89 ILE A CA 1
ATOM 700 C C . ILE A 1 89 ? 10.508 -8.062 -26.154 1.00 89.06 89 ILE A C 1
ATOM 702 O O . ILE A 1 89 ? 11.076 -8.240 -27.229 1.00 89.06 89 ILE A O 1
ATOM 706 N N . GLN A 1 90 ? 9.270 -8.510 -25.922 1.00 92.38 90 GLN A N 1
ATOM 707 C CA . GLN A 1 90 ? 8.478 -9.239 -26.920 1.00 92.38 90 GLN A CA 1
ATOM 708 C C . GLN A 1 90 ? 8.168 -8.395 -28.166 1.00 92.38 90 GLN A C 1
ATOM 710 O O . GLN A 1 90 ? 8.040 -8.953 -29.250 1.00 92.38 90 GLN A O 1
ATOM 715 N N . GLN A 1 91 ? 8.098 -7.068 -28.035 1.00 90.00 91 GLN A N 1
ATOM 716 C CA . GLN A 1 91 ? 7.960 -6.127 -29.155 1.00 90.00 91 GLN A CA 1
ATOM 717 C C . GLN A 1 91 ? 9.300 -5.809 -29.858 1.00 90.00 91 GLN A C 1
ATOM 719 O O . GLN A 1 91 ? 9.348 -4.961 -30.746 1.00 90.00 91 GLN A O 1
ATOM 724 N N . GLY A 1 92 ? 10.403 -6.467 -29.480 1.00 90.12 92 GLY A N 1
ATOM 725 C CA . GLY A 1 92 ? 11.719 -6.296 -30.106 1.00 90.12 92 GLY A CA 1
ATOM 726 C C . GLY A 1 92 ? 12.553 -5.139 -29.544 1.00 90.12 92 GLY A C 1
ATOM 727 O O . GLY A 1 92 ? 13.598 -4.802 -30.106 1.00 90.12 92 GLY A O 1
ATOM 728 N N . HIS A 1 93 ? 12.140 -4.521 -28.433 1.00 87.56 93 HIS A N 1
ATOM 729 C CA . HIS A 1 93 ? 12.941 -3.479 -27.794 1.00 87.56 93 HIS A CA 1
ATOM 730 C C . HIS A 1 93 ? 14.138 -4.077 -27.048 1.00 87.56 93 HIS A C 1
ATOM 732 O O . HIS A 1 93 ? 13.987 -4.843 -26.101 1.00 87.56 93 HIS A O 1
ATOM 738 N N . THR A 1 94 ? 15.343 -3.663 -27.440 1.00 85.44 94 THR A N 1
ATOM 739 C CA . THR A 1 94 ? 16.613 -4.104 -26.832 1.00 85.44 94 THR A CA 1
ATOM 740 C C . THR A 1 94 ? 17.242 -3.054 -25.915 1.00 85.44 94 THR A C 1
ATOM 742 O O . THR A 1 94 ? 18.131 -3.365 -25.127 1.00 85.44 94 THR A O 1
ATOM 745 N N . ARG A 1 95 ? 16.780 -1.797 -25.992 1.00 85.62 95 ARG A N 1
ATOM 746 C CA . ARG A 1 95 ? 17.260 -0.670 -25.179 1.00 85.62 95 ARG A CA 1
ATOM 747 C C . ARG A 1 95 ? 16.134 -0.153 -24.293 1.00 85.62 95 ARG A C 1
ATOM 749 O O . ARG A 1 95 ? 15.336 0.677 -24.721 1.00 85.62 95 ARG A O 1
ATOM 756 N N . ILE A 1 96 ? 16.082 -0.659 -23.067 1.00 84.94 96 ILE A N 1
ATOM 757 C CA . ILE A 1 96 ? 15.061 -0.326 -22.071 1.00 84.94 96 ILE A CA 1
ATOM 758 C C . ILE A 1 96 ? 15.732 0.470 -20.950 1.00 84.94 96 ILE A C 1
ATOM 760 O O . ILE A 1 96 ? 16.706 0.013 -20.357 1.00 84.94 96 ILE A O 1
ATOM 764 N N . GLY A 1 97 ? 15.232 1.677 -20.688 1.00 83.12 97 GLY A N 1
ATOM 765 C CA . GLY A 1 97 ? 15.698 2.537 -19.601 1.00 83.12 97 GLY A CA 1
ATOM 766 C C . GLY A 1 97 ? 14.677 2.586 -18.470 1.00 83.12 97 GLY A C 1
ATOM 767 O O . GLY A 1 97 ? 13.479 2.707 -18.726 1.00 83.12 97 GLY A O 1
ATOM 768 N N . TYR A 1 98 ? 15.151 2.521 -17.227 1.00 82.38 98 TYR A N 1
ATOM 769 C CA . TYR A 1 98 ? 14.321 2.665 -16.035 1.00 82.38 98 TYR A CA 1
ATOM 770 C C . TYR A 1 98 ? 14.534 4.048 -15.416 1.00 82.38 98 TYR A C 1
ATOM 772 O O . TYR A 1 98 ? 15.646 4.394 -15.021 1.00 82.38 98 TYR A O 1
ATOM 780 N N . LEU A 1 99 ? 13.463 4.840 -15.342 1.00 81.06 99 LEU A N 1
ATOM 781 C CA . LEU A 1 99 ? 13.454 6.141 -14.679 1.00 81.06 99 LEU A CA 1
ATOM 782 C C . LEU A 1 99 ? 12.688 6.014 -13.365 1.00 81.06 99 LEU A C 1
ATOM 784 O O . LEU A 1 99 ? 11.484 5.775 -13.364 1.00 81.06 99 LEU A O 1
ATOM 788 N N . CYS A 1 100 ? 13.392 6.192 -12.251 1.00 72.00 100 CYS A N 1
ATOM 789 C CA . CYS A 1 100 ? 12.808 6.183 -10.915 1.00 72.00 100 CYS A CA 1
ATOM 790 C C . CYS A 1 100 ? 13.148 7.475 -10.183 1.00 72.00 100 CYS A C 1
ATOM 792 O O . CYS A 1 100 ? 14.239 8.020 -10.336 1.00 72.00 100 CYS A O 1
ATOM 794 N N . SER A 1 101 ? 12.222 7.949 -9.355 1.00 67.06 101 SER A N 1
ATOM 795 C CA . SER A 1 101 ? 12.516 9.002 -8.387 1.00 67.06 101 SER A CA 1
ATOM 796 C C . SER A 1 101 ? 13.251 8.403 -7.183 1.00 67.06 101 SER A C 1
ATOM 798 O O . SER A 1 101 ? 12.913 7.308 -6.738 1.00 67.06 101 SER A O 1
ATOM 800 N N . THR A 1 102 ? 14.232 9.120 -6.630 1.00 56.59 102 THR A N 1
ATOM 801 C CA . THR A 1 102 ? 14.956 8.755 -5.391 1.00 56.59 102 THR A CA 1
ATOM 802 C C . THR A 1 102 ? 14.050 8.752 -4.166 1.00 56.59 102 THR A C 1
ATOM 804 O O . THR A 1 102 ? 14.356 8.168 -3.127 1.00 56.59 102 THR A O 1
ATOM 807 N N . THR A 1 103 ? 12.907 9.414 -4.277 1.00 53.12 103 THR A N 1
ATOM 808 C CA . THR A 1 103 ? 11.872 9.369 -3.268 1.00 53.12 103 THR A CA 1
ATOM 809 C C . THR A 1 103 ? 11.282 7.962 -3.287 1.00 53.12 103 THR A C 1
ATOM 811 O O . THR A 1 103 ? 10.728 7.561 -4.302 1.00 53.12 103 THR A O 1
ATOM 814 N N . ARG A 1 104 ? 11.401 7.218 -2.173 1.00 45.81 104 ARG A N 1
ATOM 815 C CA . ARG A 1 104 ? 10.880 5.851 -1.918 1.00 45.81 104 ARG A CA 1
ATOM 816 C C . ARG A 1 104 ? 9.343 5.791 -1.996 1.00 45.81 104 ARG A C 1
ATOM 818 O O . ARG A 1 104 ? 8.682 5.341 -1.070 1.00 45.81 104 ARG A O 1
ATOM 825 N N . PHE A 1 105 ? 8.746 6.444 -2.982 1.00 49.19 105 PHE A N 1
ATOM 826 C CA . PHE A 1 105 ? 7.330 6.570 -3.258 1.00 49.19 105 PHE A CA 1
ATOM 827 C C . PHE A 1 105 ? 7.002 5.525 -4.301 1.00 49.19 105 PHE A C 1
ATOM 829 O O . PHE A 1 105 ? 7.522 5.568 -5.412 1.00 49.19 105 PHE A O 1
ATOM 836 N N . LEU A 1 106 ? 6.137 4.593 -3.912 1.00 45.50 106 LEU A N 1
ATOM 837 C CA . LEU A 1 106 ? 5.357 3.810 -4.850 1.00 45.50 106 LEU A CA 1
ATOM 838 C C . LEU A 1 106 ? 4.617 4.780 -5.775 1.00 45.50 106 LEU A C 1
ATOM 840 O O . LEU A 1 106 ? 3.582 5.343 -5.432 1.00 45.50 106 LEU A O 1
ATOM 844 N N . MET A 1 107 ? 5.210 5.017 -6.930 1.00 39.22 107 MET A N 1
ATOM 845 C CA . MET A 1 107 ? 4.496 5.216 -8.170 1.00 39.22 107 MET A CA 1
ATOM 846 C C . MET A 1 107 ? 5.492 4.821 -9.243 1.00 39.22 107 MET A C 1
ATOM 848 O O . MET A 1 107 ? 6.375 5.596 -9.618 1.00 39.22 107 MET A O 1
ATOM 852 N N . LEU A 1 108 ? 5.399 3.568 -9.671 1.00 35.38 108 LEU A N 1
ATOM 853 C CA . LEU A 1 108 ? 6.195 3.029 -10.753 1.00 35.38 108 LEU A CA 1
ATOM 854 C C . LEU A 1 108 ? 5.763 3.713 -12.061 1.00 35.38 108 LEU A C 1
ATOM 856 O O . LEU A 1 108 ? 5.035 3.158 -12.877 1.00 35.38 108 LEU A O 1
ATOM 860 N N . LYS A 1 109 ? 6.182 4.962 -12.267 1.00 38.25 109 LYS A N 1
ATOM 861 C CA . LYS A 1 109 ? 6.148 5.584 -13.586 1.00 38.25 109 LYS A CA 1
ATOM 862 C C . LYS A 1 109 ? 7.309 4.993 -14.374 1.00 38.25 109 LYS A C 1
ATOM 864 O O . LYS A 1 109 ? 8.342 5.636 -14.529 1.00 38.25 109 LYS A O 1
ATOM 869 N N . ILE A 1 110 ? 7.144 3.766 -14.874 1.00 41.38 110 ILE A N 1
ATOM 870 C CA . ILE A 1 110 ? 7.986 3.289 -15.971 1.00 41.38 110 ILE A CA 1
ATOM 871 C C . ILE A 1 110 ? 7.644 4.170 -17.173 1.00 41.38 110 ILE A C 1
ATOM 873 O O . ILE A 1 110 ? 6.742 3.874 -17.953 1.00 41.38 110 ILE A O 1
ATOM 877 N N . VAL A 1 111 ? 8.359 5.279 -17.328 1.00 41.81 111 VAL A N 1
ATOM 878 C CA . VAL A 1 111 ? 8.424 5.967 -18.613 1.00 41.81 111 VAL A CA 1
ATOM 879 C C . VAL A 1 111 ? 9.473 5.221 -19.420 1.00 41.81 111 VAL A C 1
ATOM 881 O O . VAL A 1 111 ? 10.654 5.565 -19.410 1.00 41.81 111 VAL A O 1
ATOM 884 N N . CYS A 1 112 ? 9.051 4.139 -20.072 1.00 46.38 112 CYS A N 1
ATOM 885 C CA . CYS A 1 112 ? 9.933 3.424 -20.973 1.00 46.38 112 CYS A CA 1
ATOM 886 C C . CYS A 1 112 ? 9.983 4.181 -22.298 1.00 46.38 112 CYS A C 1
ATOM 888 O O . CYS A 1 112 ? 9.057 4.111 -23.105 1.00 46.38 112 CYS A O 1
ATOM 890 N N . LYS A 1 113 ? 11.070 4.915 -22.540 1.00 45.06 113 LYS A N 1
ATOM 891 C CA . LYS A 1 113 ? 11.341 5.450 -23.874 1.00 45.06 113 LYS A CA 1
ATOM 892 C C . LYS A 1 113 ? 11.890 4.314 -24.730 1.00 45.06 113 LYS A C 1
ATOM 894 O O . LYS A 1 113 ? 13.085 4.038 -24.719 1.00 45.06 113 LYS A O 1
ATOM 899 N N . ALA A 1 114 ? 10.997 3.633 -25.436 1.00 49.66 114 ALA A N 1
ATOM 900 C CA . ALA A 1 114 ? 11.366 2.619 -26.407 1.00 49.66 114 ALA A CA 1
ATOM 901 C C . ALA A 1 114 ? 12.023 3.318 -27.611 1.00 49.66 114 ALA A C 1
ATOM 903 O O . ALA A 1 114 ? 11.359 3.988 -28.399 1.00 49.66 114 ALA A O 1
ATOM 904 N N . ILE A 1 115 ? 13.350 3.237 -27.722 1.00 52.19 115 ILE A N 1
ATOM 905 C CA . ILE A 1 115 ? 14.064 3.721 -28.908 1.00 52.19 115 ILE A CA 1
ATOM 906 C C . ILE A 1 115 ? 14.028 2.586 -29.928 1.00 52.19 115 ILE A C 1
ATOM 908 O O . ILE A 1 115 ? 14.906 1.723 -29.946 1.00 52.19 115 ILE A O 1
ATOM 912 N N . THR A 1 116 ? 12.984 2.554 -30.750 1.00 47.56 116 THR A N 1
ATOM 913 C CA . THR A 1 116 ? 12.956 1.702 -31.941 1.00 47.56 116 THR A CA 1
ATOM 914 C C . THR A 1 116 ? 13.970 2.272 -32.932 1.00 47.56 116 THR A C 1
ATOM 916 O O . THR A 1 116 ? 13.853 3.432 -33.326 1.00 47.56 116 THR A O 1
ATOM 919 N N . ARG A 1 117 ? 14.995 1.498 -33.314 1.00 50.62 117 ARG A N 1
ATOM 920 C CA . ARG A 1 117 ? 15.800 1.833 -34.498 1.00 50.62 117 ARG A CA 1
ATOM 921 C C . ARG A 1 117 ? 14.852 1.785 -35.705 1.00 50.62 117 ARG A C 1
ATOM 923 O O . ARG A 1 117 ? 14.321 0.717 -35.996 1.00 50.62 117 ARG A O 1
ATOM 930 N N . ARG A 1 118 ? 14.600 2.936 -36.331 1.00 47.91 118 ARG A N 1
ATOM 931 C CA . ARG A 1 118 ? 14.336 2.996 -37.773 1.00 47.91 118 ARG A CA 1
ATOM 932 C C . ARG A 1 118 ? 15.675 2.988 -38.491 1.00 47.91 118 ARG A C 1
ATOM 934 O O . ARG A 1 118 ? 16.626 3.563 -37.910 1.00 47.91 118 ARG A O 1
#